Protein AF-A0A5A7NJ78-F1 (afdb_monomer_lite)

Structure (mmCIF, N/CA/C/O backbone):
data_AF-A0A5A7NJ78-F1
#
_entry.id   AF-A0A5A7NJ78-F1
#
loop_
_atom_site.group_PDB
_atom_site.id
_atom_site.type_symbol
_atom_site.label_atom_id
_atom_site.label_alt_id
_atom_site.label_comp_id
_atom_site.label_asym_id
_atom_site.label_entity_id
_atom_site.label_seq_id
_atom_site.pdbx_PDB_ins_code
_atom_site.Cartn_x
_atom_site.Cartn_y
_atom_site.Cartn_z
_atom_site.occupancy
_atom_site.B_iso_or_equiv
_atom_site.auth_seq_id
_atom_site.auth_comp_id
_atom_site.auth_asym_id
_atom_site.auth_atom_id
_atom_site.pdbx_PDB_model_num
ATOM 1 N N . MET A 1 1 ? 4.089 7.818 -9.803 1.00 87.19 1 MET A N 1
ATOM 2 C CA . MET A 1 1 ? 4.081 8.973 -10.729 1.00 87.19 1 MET A CA 1
ATOM 3 C C . MET A 1 1 ? 4.451 8.472 -12.115 1.00 87.19 1 MET A C 1
ATOM 5 O O . MET A 1 1 ? 5.416 7.727 -12.212 1.00 87.19 1 MET A O 1
ATOM 9 N N . GLY A 1 2 ? 3.681 8.805 -13.152 1.00 92.81 2 GLY A N 1
ATOM 10 C CA . GLY A 1 2 ? 4.059 8.517 -14.542 1.00 92.81 2 GLY A CA 1
ATOM 11 C C . GLY A 1 2 ? 4.792 9.711 -15.155 1.00 92.81 2 GLY A C 1
ATOM 12 O O . GLY A 1 2 ? 4.434 10.848 -14.859 1.00 92.81 2 GLY A O 1
ATOM 13 N N . VAL A 1 3 ? 5.799 9.461 -15.994 1.00 94.88 3 VAL A N 1
ATOM 14 C CA . VAL A 1 3 ? 6.563 10.496 -16.715 1.00 94.88 3 VAL A CA 1
ATOM 15 C C . VAL A 1 3 ? 6.671 10.085 -18.183 1.00 94.88 3 VAL A C 1
ATOM 17 O O . VAL A 1 3 ? 6.758 8.897 -18.490 1.00 94.88 3 VAL A O 1
ATOM 20 N N . ASN A 1 4 ? 6.636 11.054 -19.101 1.00 97.62 4 ASN A N 1
ATOM 21 C CA . ASN A 1 4 ? 6.871 10.784 -20.517 1.00 97.62 4 ASN A CA 1
ATOM 22 C C . ASN A 1 4 ? 8.293 10.231 -20.727 1.00 97.62 4 ASN A C 1
ATOM 24 O O . ASN A 1 4 ? 9.257 10.791 -20.209 1.00 97.62 4 ASN A O 1
ATOM 28 N N . LEU A 1 5 ? 8.420 9.153 -21.504 1.00 97.75 5 LEU A N 1
ATOM 29 C CA . LEU A 1 5 ? 9.699 8.462 -21.681 1.00 97.75 5 LEU A CA 1
ATOM 30 C C . LEU A 1 5 ? 10.748 9.312 -22.414 1.00 97.75 5 LEU A C 1
ATOM 32 O O . LEU A 1 5 ? 11.916 9.261 -22.047 1.00 97.75 5 LEU A O 1
ATOM 36 N N . SER A 1 6 ? 10.349 10.098 -23.419 1.00 98.19 6 SER A N 1
ATOM 37 C CA . SER A 1 6 ? 11.275 10.978 -24.143 1.00 98.19 6 SER A CA 1
ATOM 38 C C . SER A 1 6 ? 11.856 12.031 -23.207 1.00 98.19 6 SER A C 1
ATOM 40 O O . SER A 1 6 ? 13.069 12.121 -23.087 1.00 98.19 6 SER A O 1
ATOM 42 N N . LEU A 1 7 ? 10.996 12.717 -22.446 1.00 97.31 7 LEU A N 1
ATOM 43 C CA . LEU A 1 7 ? 11.445 13.667 -21.428 1.00 97.31 7 LEU A CA 1
ATOM 44 C C . LEU A 1 7 ? 12.389 13.001 -20.421 1.00 97.31 7 LEU A C 1
ATOM 46 O O . LEU A 1 7 ? 13.441 13.543 -20.125 1.00 97.31 7 LEU A O 1
ATOM 50 N N . TRP A 1 8 ? 12.032 11.822 -19.907 1.00 97.50 8 TRP A N 1
AT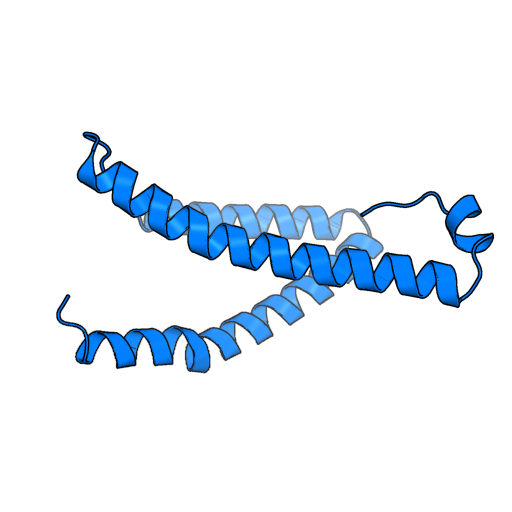OM 51 C CA . TRP A 1 8 ? 12.847 11.110 -18.919 1.00 97.50 8 TRP A CA 1
ATOM 52 C C . TRP A 1 8 ? 14.264 10.788 -19.415 1.00 97.50 8 TRP A C 1
ATOM 54 O O . TRP A 1 8 ? 15.231 10.865 -18.651 1.00 97.50 8 TRP A O 1
ATOM 64 N N . ASN A 1 9 ? 14.378 10.427 -20.694 1.00 97.69 9 ASN A N 1
ATOM 65 C CA . ASN A 1 9 ? 15.652 10.114 -21.329 1.00 97.69 9 ASN A CA 1
ATOM 66 C C . ASN A 1 9 ? 16.487 11.369 -21.625 1.00 97.69 9 ASN A C 1
ATOM 68 O O . ASN A 1 9 ? 17.711 11.266 -21.633 1.00 97.69 9 ASN A O 1
ATOM 72 N N . ASP A 1 10 ? 15.846 12.522 -21.828 1.00 98.25 10 ASP A N 1
ATOM 73 C CA . ASP A 1 10 ? 16.522 13.801 -22.082 1.00 98.25 10 ASP A CA 1
ATOM 74 C C . ASP A 1 10 ? 17.132 14.425 -20.812 1.00 98.25 10 ASP A C 1
ATOM 76 O O . ASP A 1 10 ? 18.032 15.258 -20.912 1.00 98.25 10 ASP A O 1
ATOM 80 N N . LEU A 1 11 ? 16.665 14.028 -19.622 1.00 98.19 11 LEU A N 1
ATOM 81 C CA . LEU A 1 11 ? 17.202 14.497 -18.340 1.00 98.19 11 LEU A CA 1
ATOM 82 C C . LEU A 1 11 ? 18.626 13.981 -18.087 1.00 98.19 11 LEU A C 1
ATOM 84 O O . LEU A 1 11 ? 18.998 12.888 -18.525 1.00 98.19 11 LEU A O 1
ATOM 88 N N . ASP A 1 12 ? 19.414 14.718 -17.310 1.00 98.50 12 ASP A N 1
ATOM 89 C CA . ASP A 1 12 ? 20.676 14.198 -16.779 1.00 98.50 12 ASP A CA 1
ATOM 90 C C . ASP A 1 12 ? 20.460 13.287 -15.544 1.00 98.50 12 ASP A C 1
ATOM 92 O O . ASP A 1 12 ? 19.352 13.143 -15.013 1.00 98.50 12 ASP A O 1
ATOM 96 N N . ASP A 1 13 ? 21.521 12.614 -15.085 1.00 98.31 13 ASP A N 1
ATOM 97 C CA . ASP A 1 13 ? 21.441 11.713 -13.923 1.00 98.31 13 ASP A CA 1
ATOM 98 C C . ASP A 1 13 ? 21.022 12.437 -12.639 1.00 98.31 13 ASP A C 1
ATOM 100 O O . ASP A 1 13 ? 20.316 11.866 -11.804 1.00 98.31 13 ASP A O 1
ATOM 104 N N . ARG A 1 14 ? 21.430 13.699 -12.475 1.00 98.50 14 ARG A N 1
ATOM 105 C CA . ARG A 1 14 ? 21.105 14.496 -11.292 1.00 98.50 14 ARG A CA 1
ATOM 106 C C . ARG A 1 14 ? 19.632 14.889 -11.303 1.00 98.50 14 ARG A C 1
ATOM 108 O O . ARG A 1 14 ? 18.979 14.816 -10.267 1.00 98.50 14 ARG A O 1
ATOM 115 N N . GLU A 1 15 ? 19.101 15.282 -12.451 1.00 98.19 15 GLU A N 1
ATOM 116 C CA . GLU A 1 15 ? 17.694 15.626 -12.638 1.00 98.19 15 GLU A CA 1
ATOM 117 C C . GLU A 1 15 ? 16.788 14.411 -12.421 1.00 98.19 15 GLU A C 1
ATOM 119 O O . GLU A 1 15 ? 15.808 14.503 -11.674 1.00 98.19 15 GLU A O 1
ATOM 124 N N . ARG A 1 16 ? 17.147 13.248 -12.984 1.00 98.00 16 ARG A N 1
ATOM 125 C CA . ARG A 1 16 ? 16.434 11.988 -12.713 1.00 98.00 16 ARG A CA 1
ATOM 126 C C . ARG A 1 16 ? 16.435 11.640 -11.228 1.00 98.00 16 ARG A C 1
ATOM 128 O O . ARG A 1 16 ? 15.379 11.293 -10.692 1.00 98.00 16 ARG A O 1
ATOM 135 N N . ALA A 1 17 ? 17.589 11.761 -10.570 1.00 98.06 17 ALA A N 1
ATOM 136 C CA . ALA A 1 17 ? 17.717 11.486 -9.144 1.00 98.06 17 ALA A CA 1
ATOM 137 C C . ALA A 1 17 ? 16.845 12.430 -8.307 1.00 98.06 17 ALA A C 1
ATOM 139 O O . ALA A 1 17 ? 16.109 11.964 -7.444 1.00 98.06 17 ALA A O 1
ATOM 140 N N . ILE A 1 18 ? 16.845 13.736 -8.601 1.00 98.12 18 ILE A N 1
ATOM 141 C CA . ILE A 1 18 ? 15.983 14.707 -7.908 1.00 98.12 18 ILE A CA 1
ATOM 142 C C . ILE A 1 18 ? 14.514 14.289 -8.014 1.00 98.12 18 ILE A C 1
ATOM 144 O O . ILE A 1 18 ? 13.822 14.236 -7.001 1.00 98.12 18 ILE A O 1
ATOM 148 N N . ILE A 1 19 ? 14.039 13.932 -9.211 1.00 97.12 19 ILE A N 1
ATOM 149 C CA . ILE A 1 19 ? 12.641 13.523 -9.405 1.00 97.12 19 ILE A CA 1
ATOM 150 C C . ILE A 1 19 ? 12.319 12.240 -8.625 1.00 97.12 19 ILE A C 1
ATOM 152 O O . ILE A 1 19 ? 11.267 12.162 -7.985 1.00 97.12 19 ILE A O 1
ATOM 156 N N . GLN A 1 20 ? 13.200 11.237 -8.670 1.00 96.50 20 GLN A N 1
ATOM 157 C CA . GLN A 1 20 ? 13.012 9.969 -7.954 1.00 96.50 20 GLN A CA 1
ATOM 158 C C . GLN A 1 20 ? 12.982 10.163 -6.438 1.00 96.50 20 GLN A C 1
ATOM 160 O O . GLN A 1 20 ? 12.090 9.628 -5.772 1.00 96.50 20 GLN A O 1
ATOM 165 N N . GLU A 1 21 ? 13.909 10.953 -5.902 1.00 98.00 21 GLU A N 1
ATOM 166 C CA . GLU A 1 21 ? 13.987 11.237 -4.471 1.00 98.00 21 GLU A CA 1
ATOM 167 C C . GLU A 1 21 ? 12.795 12.068 -4.006 1.00 98.00 21 GLU A C 1
ATOM 169 O O . GLU A 1 21 ? 12.161 11.719 -3.012 1.00 98.00 21 GLU A O 1
ATOM 174 N N . SER A 1 22 ? 12.404 13.102 -4.759 1.00 97.75 22 SER A N 1
ATOM 175 C CA . SER A 1 22 ? 11.196 13.870 -4.453 1.00 97.75 22 SER A CA 1
ATOM 176 C C . SER A 1 22 ? 9.953 12.981 -4.455 1.00 97.75 22 SER A C 1
ATOM 178 O O . SER A 1 22 ? 9.183 13.011 -3.501 1.00 97.75 22 SER A O 1
ATOM 180 N N . ALA A 1 23 ? 9.765 12.130 -5.468 1.00 97.12 23 ALA A N 1
ATOM 181 C CA . ALA A 1 23 ? 8.611 11.231 -5.518 1.00 97.12 23 ALA A CA 1
ATOM 182 C C . ALA A 1 23 ? 8.601 10.212 -4.362 1.00 97.12 23 ALA A C 1
ATOM 184 O O . ALA A 1 23 ? 7.535 9.890 -3.828 1.00 97.12 23 ALA A O 1
ATOM 185 N N . THR A 1 24 ? 9.774 9.712 -3.969 1.00 97.19 24 THR A N 1
ATOM 186 C CA . THR A 1 24 ? 9.925 8.773 -2.848 1.00 97.19 24 THR A CA 1
ATOM 187 C C . THR A 1 24 ? 9.626 9.455 -1.517 1.00 97.19 24 THR A C 1
ATOM 189 O O . THR A 1 24 ? 8.820 8.942 -0.736 1.00 97.19 24 THR A O 1
ATOM 192 N N . ALA A 1 25 ? 10.216 10.630 -1.283 1.00 98.19 25 ALA A N 1
ATOM 193 C CA . ALA A 1 25 ? 9.997 11.428 -0.085 1.00 98.19 25 ALA A CA 1
ATOM 194 C C . ALA A 1 25 ? 8.520 11.807 0.062 1.00 98.19 25 ALA A C 1
ATOM 196 O O . ALA A 1 25 ? 7.927 11.533 1.101 1.00 98.19 25 ALA A O 1
ATOM 197 N N . GLU A 1 26 ? 7.896 12.326 -0.997 1.00 97.81 26 GLU A N 1
ATOM 198 C CA . GLU A 1 26 ? 6.476 12.691 -0.981 1.00 97.81 26 GLU A CA 1
ATOM 199 C C . GLU A 1 26 ? 5.571 11.484 -0.721 1.00 97.81 26 GLU A C 1
ATOM 201 O O . GLU A 1 26 ? 4.635 11.570 0.069 1.00 97.81 26 GLU A O 1
ATOM 206 N N . SER A 1 27 ? 5.874 10.315 -1.298 1.00 97.31 27 SER A N 1
ATOM 207 C CA . SER A 1 27 ? 5.096 9.095 -1.031 1.00 97.31 27 SER A CA 1
ATOM 208 C C . SER A 1 27 ? 5.140 8.689 0.450 1.00 97.31 27 SER A C 1
ATOM 210 O O . SER A 1 27 ? 4.142 8.210 0.997 1.00 97.31 27 SER A O 1
ATOM 212 N N . LEU A 1 28 ? 6.281 8.888 1.119 1.00 97.88 28 LEU A N 1
ATOM 213 C CA . LEU A 1 28 ? 6.449 8.602 2.546 1.00 97.88 28 LEU A CA 1
ATOM 214 C C . LEU A 1 28 ? 5.807 9.671 3.436 1.00 97.88 28 LEU A C 1
ATOM 216 O O . LEU A 1 28 ? 5.128 9.315 4.407 1.00 97.88 28 LEU A O 1
ATOM 220 N N . THR A 1 29 ? 5.994 10.949 3.103 1.00 98.38 29 THR A N 1
ATOM 221 C CA . THR A 1 29 ? 5.395 12.089 3.809 1.00 98.38 29 THR A CA 1
ATOM 222 C C . THR A 1 29 ? 3.879 11.998 3.753 1.00 98.38 29 THR A C 1
ATOM 224 O O . THR A 1 29 ? 3.242 11.891 4.799 1.00 98.38 29 THR A O 1
ATOM 227 N N . MET A 1 30 ? 3.312 11.896 2.549 1.00 98.12 30 MET A N 1
ATOM 228 C CA . MET A 1 30 ? 1.870 11.799 2.333 1.00 98.12 30 MET A 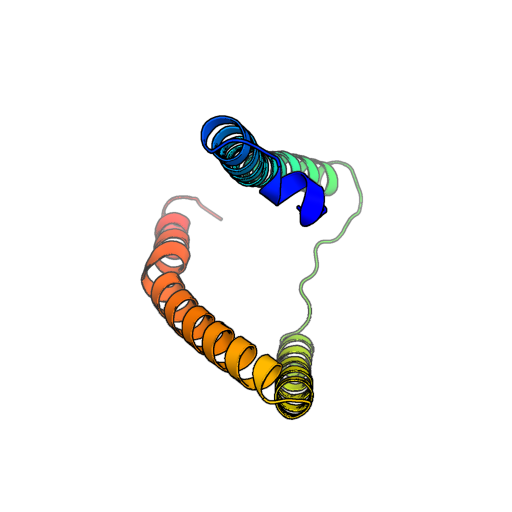CA 1
ATOM 229 C C . MET A 1 30 ? 1.267 10.632 3.123 1.00 98.12 30 MET A C 1
ATOM 231 O O . MET A 1 30 ? 0.266 10.800 3.816 1.00 98.12 30 MET A O 1
ATOM 235 N N . ARG A 1 31 ? 1.886 9.442 3.078 1.00 97.94 31 ARG A N 1
ATOM 236 C CA . ARG A 1 31 ? 1.412 8.286 3.858 1.00 97.94 31 ARG A CA 1
ATOM 237 C C . ARG A 1 31 ? 1.417 8.575 5.363 1.00 97.94 31 ARG A C 1
ATOM 239 O O . ARG A 1 31 ? 0.470 8.208 6.049 1.00 97.94 31 ARG A O 1
ATOM 246 N N . SER A 1 32 ? 2.461 9.223 5.873 1.00 98.31 32 SER A N 1
ATOM 247 C CA . SER A 1 32 ? 2.590 9.540 7.302 1.00 98.31 32 SER A CA 1
ATOM 248 C C . SER A 1 32 ? 1.562 10.582 7.753 1.00 98.31 32 SER A C 1
ATOM 250 O O . SER A 1 32 ? 0.961 10.438 8.818 1.00 98.31 32 SER A O 1
ATOM 252 N N . GLU A 1 33 ? 1.303 11.590 6.921 1.00 98.31 33 GLU A N 1
ATOM 253 C CA . GLU A 1 33 ? 0.253 12.581 7.160 1.00 98.31 33 GLU A CA 1
ATOM 254 C C . GLU A 1 33 ? -1.139 11.949 7.139 1.00 98.31 33 GLU A C 1
ATOM 256 O O . GLU A 1 33 ? -1.960 12.267 7.999 1.00 98.31 33 GLU A O 1
ATOM 261 N N . PHE A 1 34 ? -1.408 11.022 6.211 1.00 98.38 34 PHE A N 1
ATOM 262 C CA . PHE A 1 34 ? -2.676 10.289 6.187 1.00 98.38 34 PHE A CA 1
ATOM 263 C C . PHE A 1 34 ? -2.905 9.498 7.473 1.00 98.38 34 PHE A C 1
ATOM 265 O O . PHE A 1 34 ? -3.998 9.581 8.023 1.00 98.38 34 PHE A O 1
ATOM 272 N N . GLU A 1 35 ? -1.908 8.775 7.985 1.00 98.06 35 GLU A N 1
ATOM 273 C CA . GLU A 1 35 ? -2.047 8.036 9.251 1.00 98.06 35 GLU A CA 1
ATOM 274 C C . GL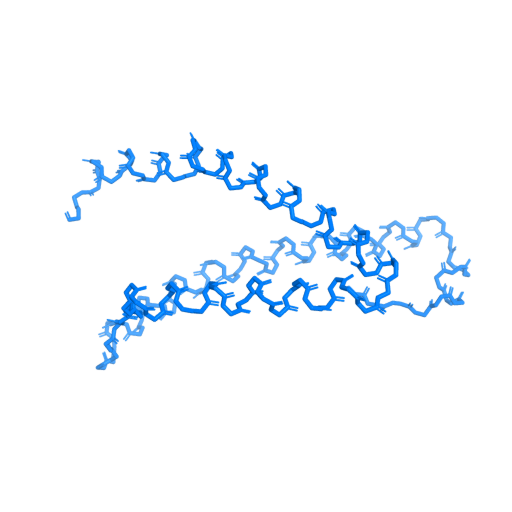U A 1 35 ? -2.414 8.968 10.419 1.00 98.06 35 GLU A C 1
ATOM 276 O O . GLU A 1 35 ? -3.371 8.709 11.153 1.00 98.06 35 GLU A O 1
ATOM 281 N N . HIS A 1 36 ? -1.710 10.097 10.556 1.00 98.19 36 HIS A N 1
ATOM 282 C CA . HIS A 1 36 ? -1.983 11.072 11.615 1.00 98.19 36 HIS A CA 1
ATOM 283 C C . HIS A 1 36 ? -3.369 11.717 11.471 1.00 98.19 36 HIS A C 1
ATOM 285 O O . HIS A 1 36 ? -4.167 11.738 12.413 1.00 98.19 36 HIS A O 1
ATOM 291 N N . ASN A 1 37 ? -3.679 12.216 10.274 1.00 98.50 37 ASN A N 1
ATOM 292 C CA . ASN A 1 37 ? -4.922 12.933 10.016 1.00 98.50 37 ASN A CA 1
ATOM 293 C C . ASN A 1 37 ? -6.143 12.007 10.068 1.00 98.50 37 ASN A C 1
ATOM 295 O O . ASN A 1 37 ? -7.197 12.429 10.547 1.00 98.50 37 ASN A O 1
ATOM 299 N N . ASN A 1 38 ? -6.011 10.746 9.645 1.00 98.06 38 ASN A N 1
ATOM 300 C CA . ASN A 1 38 ? -7.080 9.754 9.759 1.00 98.06 38 ASN A CA 1
ATOM 301 C C . ASN A 1 38 ? -7.393 9.429 11.222 1.00 98.06 38 ASN A C 1
ATOM 303 O O . ASN A 1 38 ? -8.570 9.314 11.561 1.00 98.06 38 ASN A O 1
ATOM 307 N N . ALA A 1 39 ? -6.383 9.328 12.095 1.00 97.06 39 ALA A N 1
ATOM 308 C CA . ALA A 1 39 ? -6.604 9.099 13.523 1.00 97.06 39 ALA A CA 1
ATOM 309 C C . ALA A 1 39 ? -7.423 10.237 14.157 1.00 97.06 39 ALA A C 1
ATOM 311 O O . ALA A 1 39 ? -8.458 9.981 14.773 1.00 97.06 39 ALA A O 1
ATOM 312 N N . MET A 1 40 ? -7.028 11.493 13.913 1.00 97.88 40 MET A N 1
ATOM 313 C CA . MET A 1 40 ? -7.769 12.667 14.397 1.00 97.88 40 MET A CA 1
ATOM 314 C C . MET A 1 40 ? -9.171 12.780 13.780 1.00 97.88 40 MET A C 1
ATOM 316 O O . MET A 1 40 ? -10.123 13.223 14.421 1.00 97.88 40 MET A O 1
ATOM 320 N N . ALA A 1 41 ? -9.324 12.436 12.499 1.00 96.75 41 ALA A N 1
ATOM 321 C CA . ALA A 1 41 ? -10.625 12.464 11.840 1.00 96.75 41 ALA A CA 1
ATOM 322 C C . ALA A 1 41 ? -11.569 11.399 12.413 1.00 96.75 41 ALA A C 1
ATOM 324 O O . ALA A 1 41 ? -12.741 11.696 12.640 1.00 96.75 41 ALA A O 1
ATOM 325 N N . LEU A 1 42 ? -11.066 10.191 12.675 1.00 95.75 42 LEU A N 1
ATOM 326 C CA . LEU A 1 42 ? -11.851 9.111 13.262 1.00 95.75 42 LEU A CA 1
ATOM 327 C C . LEU A 1 42 ? -12.312 9.451 14.684 1.00 95.75 42 LEU A C 1
ATOM 329 O O . LEU A 1 42 ? -13.482 9.236 14.991 1.00 95.75 42 LEU A O 1
ATOM 333 N N . GLU A 1 43 ? -11.430 10.012 15.515 1.00 94.50 43 GLU A N 1
ATOM 334 C CA . GLU A 1 43 ? -11.778 10.503 16.856 1.00 94.50 43 GLU A CA 1
ATOM 335 C C . GLU A 1 43 ? -12.931 11.512 16.780 1.00 94.50 43 GLU A C 1
ATOM 337 O O . GLU A 1 43 ? -14.000 11.277 17.343 1.00 94.50 43 GLU A O 1
ATOM 342 N N . ARG A 1 44 ? -12.790 12.554 15.948 1.00 95.25 44 ARG A N 1
ATOM 343 C CA . ARG A 1 44 ? -13.855 13.549 15.744 1.00 95.25 44 ARG A CA 1
ATOM 344 C C . ARG A 1 44 ? -15.159 12.934 15.245 1.00 95.25 44 ARG A C 1
ATOM 346 O O . ARG A 1 44 ? -16.223 13.333 15.710 1.00 95.25 44 ARG A O 1
ATOM 353 N N . LEU A 1 45 ? -15.111 11.991 14.302 1.00 95.69 45 LEU A N 1
ATOM 354 C CA . LEU A 1 45 ? -16.318 11.335 13.786 1.00 95.69 45 LEU A CA 1
ATOM 355 C C . LEU A 1 45 ? -17.066 10.589 14.893 1.00 95.69 45 LEU A C 1
ATOM 357 O O . LEU A 1 45 ? -18.290 10.670 14.948 1.00 95.69 45 LEU A O 1
ATOM 361 N N . ILE A 1 46 ? -16.345 9.893 15.770 1.00 92.88 46 ILE A N 1
ATOM 362 C CA . ILE A 1 46 ? -16.943 9.145 16.879 1.00 92.88 46 ILE A CA 1
ATOM 363 C C . ILE A 1 46 ? -17.493 10.091 17.955 1.00 92.88 46 ILE A C 1
ATOM 365 O O . ILE A 1 46 ? -18.557 9.825 18.505 1.00 92.88 46 ILE A O 1
ATOM 369 N N . GLU A 1 47 ? -16.792 11.185 18.254 1.00 93.31 47 GLU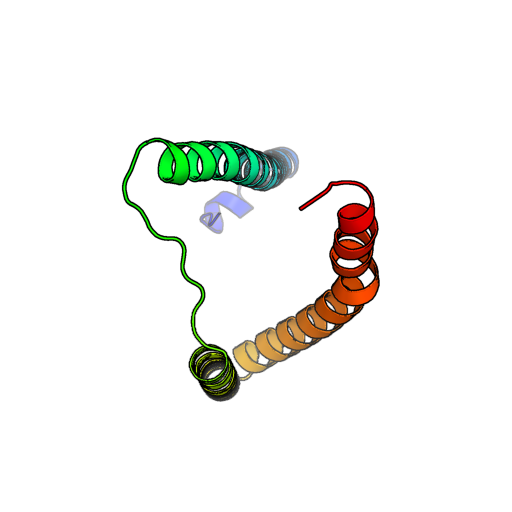 A N 1
ATOM 370 C CA . GLU A 1 47 ? -17.166 12.098 19.342 1.00 93.31 47 GLU A CA 1
ATOM 371 C C . GLU A 1 47 ? -18.280 13.084 18.974 1.00 93.31 47 GLU A C 1
ATOM 373 O O . GLU A 1 47 ? -19.075 13.467 19.830 1.00 93.31 47 GLU A O 1
ATOM 378 N N . THR A 1 48 ? -18.332 13.531 17.716 1.00 92.19 48 THR A N 1
ATOM 379 C CA . THR A 1 48 ? -19.174 14.675 17.312 1.00 92.19 48 THR A CA 1
ATOM 380 C C . THR A 1 48 ? -20.389 14.296 16.474 1.00 92.19 48 THR A C 1
ATOM 382 O O . THR A 1 48 ? -21.218 15.157 16.177 1.00 92.19 48 THR A O 1
ATOM 385 N N . THR A 1 49 ? -20.515 13.031 16.069 1.00 89.88 49 THR A N 1
ATOM 386 C CA . THR A 1 49 ? -21.591 12.577 15.179 1.00 89.88 49 THR A CA 1
ATOM 387 C C . THR A 1 49 ? -22.186 11.249 15.643 1.00 89.88 49 THR A C 1
ATOM 389 O O . THR A 1 49 ? -21.553 10.497 16.375 1.00 89.88 49 THR A O 1
ATOM 392 N N . ASP A 1 50 ? -23.373 10.900 15.144 1.00 91.81 50 ASP A N 1
ATOM 393 C CA . ASP A 1 50 ? -24.023 9.608 15.422 1.00 91.81 50 ASP A CA 1
ATOM 394 C C . ASP A 1 50 ? -23.479 8.444 14.561 1.00 91.81 50 ASP A C 1
ATOM 396 O O . ASP A 1 50 ? -24.154 7.426 14.351 1.00 91.81 50 ASP A O 1
ATOM 400 N N . VAL A 1 51 ? -22.265 8.578 14.013 1.00 94.00 51 VAL A N 1
ATOM 401 C CA . VAL A 1 51 ? -21.645 7.548 13.173 1.00 94.00 51 VAL A CA 1
ATOM 402 C C . VAL A 1 51 ? -21.364 6.290 13.991 1.00 94.00 51 VAL A C 1
ATOM 404 O O . VAL A 1 51 ? -20.740 6.301 15.048 1.00 94.00 51 VAL A O 1
ATOM 407 N N . LYS A 1 52 ? -21.795 5.148 13.451 1.00 91.00 52 LYS A N 1
ATOM 408 C CA . LYS A 1 52 ? -21.621 3.835 14.069 1.00 91.00 52 LYS A CA 1
ATOM 409 C C . LYS A 1 52 ? -20.565 3.042 13.317 1.00 91.00 52 LYS A C 1
ATOM 411 O O . LYS A 1 52 ? -20.841 2.520 12.238 1.00 91.00 52 LYS A O 1
ATOM 416 N N . LEU A 1 53 ? -19.385 2.882 13.914 1.00 92.31 53 LEU A N 1
ATOM 417 C CA . LEU A 1 53 ? -18.344 2.029 13.343 1.00 92.31 53 LEU A CA 1
ATOM 418 C C . LEU A 1 53 ? -18.817 0.567 13.314 1.00 92.31 53 LEU A C 1
ATOM 420 O O . LEU A 1 53 ? -19.341 0.039 14.303 1.00 92.31 53 LEU A O 1
ATOM 424 N N . ARG A 1 54 ? -18.670 -0.088 12.162 1.00 94.69 54 ARG A N 1
ATOM 425 C CA . ARG A 1 54 ? -19.060 -1.485 11.942 1.00 94.69 54 ARG A CA 1
ATOM 426 C C . ARG A 1 54 ? -17.990 -2.193 11.125 1.00 94.69 54 ARG A C 1
ATOM 428 O O . ARG A 1 54 ? -17.430 -1.620 10.198 1.00 94.69 54 ARG A O 1
ATOM 435 N N . ARG A 1 55 ? -17.748 -3.459 11.456 1.00 95.62 55 ARG A N 1
ATOM 436 C CA . ARG A 1 55 ? -16.920 -4.372 10.666 1.00 95.62 55 ARG A CA 1
ATOM 437 C C . ARG A 1 55 ? -17.837 -5.258 9.825 1.00 95.62 55 ARG A C 1
ATOM 439 O O . ARG A 1 55 ? -18.881 -5.691 10.314 1.00 95.62 55 ARG A O 1
ATOM 446 N N . PHE A 1 56 ? -17.446 -5.549 8.586 1.00 97.88 56 PHE A N 1
ATOM 447 C CA . PHE A 1 56 ? -18.107 -6.589 7.796 1.00 97.88 56 PHE A CA 1
ATOM 448 C C . PHE A 1 56 ? -18.058 -7.940 8.526 1.00 97.88 56 PHE A C 1
ATOM 450 O O . PHE A 1 56 ? -17.101 -8.242 9.237 1.00 97.88 56 PHE A O 1
ATOM 457 N N . SER A 1 57 ? -19.097 -8.758 8.355 1.00 98.31 57 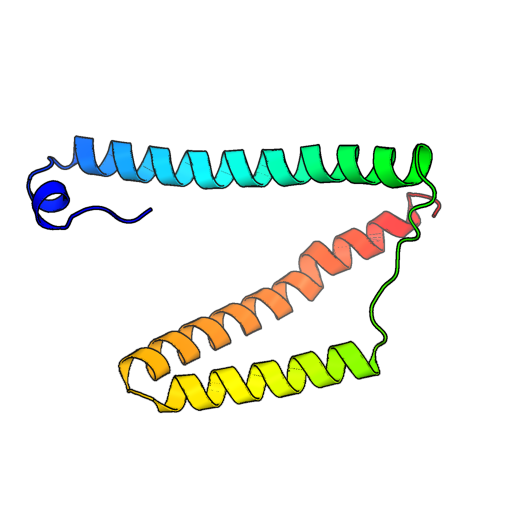SER A N 1
ATOM 458 C CA . SER A 1 57 ? -19.134 -10.095 8.958 1.00 98.31 57 SER A CA 1
ATOM 459 C C . SER A 1 57 ? -18.054 -11.013 8.371 1.00 98.31 57 SER A C 1
ATOM 461 O O . SER A 1 57 ? -17.662 -10.855 7.213 1.00 98.31 57 SER A O 1
ATOM 463 N N . ASP A 1 58 ? -17.605 -12.007 9.141 1.00 98.19 58 ASP A N 1
ATOM 464 C CA . ASP A 1 58 ? -16.598 -12.968 8.672 1.00 98.19 58 ASP A CA 1
ATOM 465 C C . ASP A 1 58 ? -17.022 -13.723 7.398 1.00 98.19 58 ASP A C 1
ATOM 467 O O . ASP A 1 58 ? -16.185 -13.847 6.504 1.00 98.19 58 ASP A O 1
ATOM 471 N N . PRO A 1 59 ? -18.290 -14.165 7.225 1.00 98.38 59 PRO A N 1
ATOM 472 C CA . PRO A 1 59 ? -18.730 -14.773 5.969 1.00 98.38 59 PRO A CA 1
ATOM 473 C C . PRO A 1 59 ? -18.589 -13.840 4.762 1.00 98.38 59 PRO A C 1
ATOM 475 O O . PRO A 1 59 ? -18.180 -14.284 3.691 1.00 98.38 59 PRO A O 1
ATOM 478 N N . VAL A 1 60 ? -18.878 -12.543 4.936 1.00 98.38 60 VAL A N 1
ATOM 479 C CA . VAL A 1 60 ? -18.709 -11.540 3.872 1.00 98.38 60 VAL A CA 1
ATOM 480 C C . VAL A 1 60 ? -17.231 -11.377 3.533 1.00 98.38 60 VAL A C 1
ATOM 482 O O . VAL A 1 60 ? -16.863 -11.478 2.366 1.00 98.38 60 VAL A O 1
ATOM 485 N N . LEU A 1 61 ? -16.371 -11.200 4.539 1.00 98.25 61 LEU A N 1
ATOM 486 C CA . LEU A 1 61 ? -14.928 -11.046 4.333 1.00 98.25 61 LEU A CA 1
ATOM 487 C C . LEU A 1 61 ? -14.303 -12.286 3.683 1.00 98.25 61 LEU A C 1
ATOM 489 O O . LEU A 1 61 ? -13.496 -12.155 2.764 1.00 98.25 61 LEU A O 1
ATOM 493 N N . LYS A 1 62 ? -14.717 -13.486 4.105 1.00 98.31 62 LYS A N 1
ATOM 494 C CA . LYS A 1 62 ? -14.273 -14.747 3.505 1.00 98.31 62 LYS A CA 1
ATOM 495 C C . LYS A 1 62 ? -14.692 -14.837 2.040 1.00 98.31 62 LYS A C 1
ATOM 497 O O . LYS A 1 62 ? -13.858 -15.135 1.190 1.00 98.31 62 LYS A O 1
ATOM 502 N N . ARG A 1 63 ? -15.949 -14.505 1.726 1.00 98.38 63 ARG A N 1
ATOM 503 C CA . ARG A 1 63 ? -16.432 -14.530 0.342 1.00 98.38 63 ARG A CA 1
ATOM 504 C C . ARG A 1 63 ? -15.717 -13.502 -0.539 1.00 98.38 63 ARG A C 1
ATOM 506 O O . ARG A 1 63 ? -15.395 -13.807 -1.683 1.00 98.38 63 ARG A O 1
ATOM 513 N N . MET A 1 64 ? -15.428 -12.310 -0.013 1.00 98.25 64 MET A N 1
ATOM 514 C CA . MET A 1 64 ? -14.636 -11.295 -0.720 1.00 98.25 64 MET A CA 1
ATOM 515 C C . MET A 1 64 ? -13.208 -11.776 -0.995 1.00 98.25 64 MET A C 1
ATOM 517 O O . MET A 1 64 ? -12.696 -11.535 -2.087 1.00 98.25 64 MET A O 1
ATOM 521 N N . ALA A 1 65 ? -12.578 -12.466 -0.039 1.00 97.31 65 ALA A N 1
ATOM 522 C CA . ALA A 1 65 ? -11.245 -13.038 -0.218 1.00 97.31 65 ALA A CA 1
ATOM 523 C C . ALA A 1 65 ? -11.232 -14.109 -1.320 1.00 97.31 65 ALA A C 1
ATOM 525 O O . ALA A 1 65 ? -10.413 -14.022 -2.229 1.00 97.31 65 ALA A O 1
ATOM 526 N N . GLU A 1 66 ? -12.185 -15.046 -1.294 1.00 98.12 66 GLU A N 1
ATOM 527 C CA . GLU A 1 66 ? -12.336 -16.084 -2.325 1.00 98.12 66 GLU A CA 1
ATOM 528 C C . GLU A 1 66 ? -12.507 -15.482 -3.728 1.00 98.12 66 GLU A C 1
ATOM 530 O O . GLU A 1 66 ? -11.811 -15.874 -4.660 1.00 98.12 66 GLU A O 1
ATOM 535 N N . ILE A 1 67 ? -13.406 -14.502 -3.881 1.00 98.31 67 ILE A N 1
ATOM 536 C CA . ILE A 1 67 ? -13.644 -13.842 -5.175 1.00 98.31 67 ILE A CA 1
ATOM 537 C C . ILE A 1 67 ? -12.397 -13.074 -5.623 1.00 98.31 67 ILE A C 1
ATOM 539 O O . ILE A 1 67 ? -12.037 -13.113 -6.795 1.00 98.31 67 ILE A O 1
ATOM 543 N N . SER A 1 68 ? -11.711 -12.399 -4.699 1.00 97.31 68 SER A N 1
ATOM 544 C CA . SER A 1 68 ? -10.482 -11.664 -5.016 1.00 97.31 68 SER A CA 1
ATOM 545 C C . SER A 1 68 ? -9.376 -12.599 -5.511 1.00 97.31 68 SER A C 1
ATOM 547 O O . SER A 1 68 ? -8.658 -12.251 -6.445 1.00 97.31 68 SER A O 1
ATOM 549 N N . GLU A 1 69 ? -9.241 -13.791 -4.923 1.00 95.62 69 GLU A N 1
ATOM 550 C CA . GLU A 1 69 ? -8.303 -14.810 -5.405 1.00 95.62 69 GLU A CA 1
ATOM 551 C C . GLU A 1 69 ? -8.678 -15.328 -6.797 1.00 95.62 69 GLU A C 1
ATOM 553 O O . GLU A 1 69 ? -7.792 -15.458 -7.641 1.00 95.62 69 GLU A O 1
ATOM 558 N N . GLN A 1 70 ? -9.970 -15.565 -7.052 1.00 97.31 70 GLN A N 1
ATOM 559 C CA . GLN A 1 70 ? -10.473 -15.983 -8.366 1.00 97.31 70 GLN A CA 1
ATOM 560 C C . GLN A 1 70 ? -10.162 -14.941 -9.444 1.00 97.31 70 GLN A C 1
ATOM 562 O O . GLN A 1 70 ? -9.506 -15.267 -10.430 1.00 97.31 70 GLN A O 1
ATOM 567 N N . VAL A 1 71 ? -10.535 -13.678 -9.216 1.00 97.25 71 VAL A N 1
ATOM 568 C CA . VAL A 1 71 ? -10.298 -12.582 -10.171 1.00 97.25 71 VAL A CA 1
ATOM 569 C C . VAL A 1 71 ? -8.807 -12.415 -10.459 1.00 97.25 71 VAL A C 1
ATOM 571 O O . VAL A 1 71 ? -8.414 -12.264 -11.611 1.00 97.25 71 VAL A O 1
ATOM 574 N N . LEU A 1 72 ? -7.951 -12.473 -9.434 1.00 95.38 72 LEU A N 1
ATOM 575 C CA . LEU A 1 72 ? -6.509 -12.354 -9.641 1.00 95.38 72 LEU A CA 1
ATOM 576 C C . LEU A 1 72 ? -5.926 -13.535 -10.430 1.00 95.38 72 LEU A C 1
ATOM 578 O O . LEU A 1 72 ? -5.030 -13.323 -11.240 1.00 95.38 72 LEU A O 1
ATOM 582 N N . ALA A 1 73 ? -6.421 -14.758 -10.216 1.00 94.38 73 ALA A N 1
ATOM 583 C CA . ALA A 1 73 ? -5.989 -15.929 -10.977 1.00 94.38 73 ALA A CA 1
ATOM 584 C C . ALA A 1 73 ? -6.451 -15.872 -12.443 1.00 94.38 73 ALA A 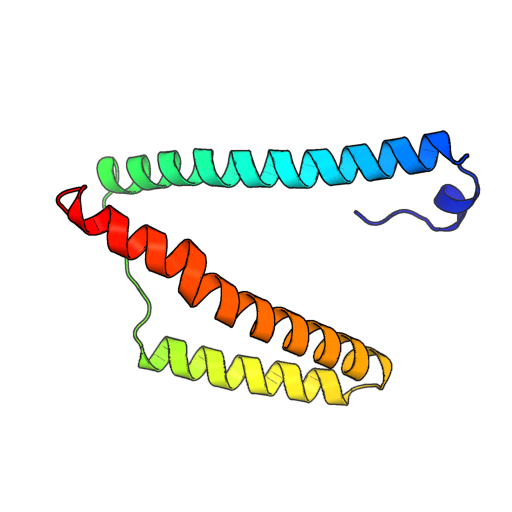C 1
ATOM 586 O O . ALA A 1 73 ? -5.684 -16.217 -13.339 1.00 94.38 73 ALA A O 1
ATOM 587 N N . GLU A 1 74 ? -7.675 -15.403 -12.691 1.00 96.56 74 GLU A N 1
ATOM 588 C CA . GLU A 1 74 ? -8.202 -15.186 -14.043 1.00 96.56 74 GLU A CA 1
ATOM 589 C C . GLU A 1 74 ? -7.395 -14.122 -14.795 1.00 96.56 74 GLU A C 1
ATOM 591 O O . GLU A 1 74 ? -7.004 -14.341 -15.940 1.00 96.56 74 GLU A O 1
ATOM 596 N N . VAL A 1 75 ? -7.082 -13.002 -14.136 1.00 94.12 75 VAL A N 1
ATOM 597 C CA . VAL A 1 75 ? -6.236 -11.943 -14.709 1.00 94.12 75 VAL A CA 1
ATOM 598 C C . VAL A 1 75 ? -4.817 -12.452 -14.952 1.00 94.12 75 VAL A C 1
ATOM 600 O O . VAL A 1 75 ? -4.261 -12.213 -16.013 1.00 94.12 75 VAL A O 1
ATOM 603 N N . ALA A 1 76 ? -4.234 -13.222 -14.032 1.00 95.75 76 ALA A N 1
ATOM 604 C CA . ALA A 1 76 ? -2.917 -13.822 -14.245 1.00 95.75 76 ALA A CA 1
ATOM 605 C C . ALA A 1 76 ? -2.873 -14.773 -15.453 1.00 95.75 76 ALA A C 1
ATOM 607 O O . ALA A 1 76 ? -1.816 -14.956 -16.046 1.00 95.75 76 ALA A O 1
ATOM 608 N N . ALA A 1 77 ? -4.007 -15.363 -15.838 1.00 96.12 77 ALA A N 1
ATOM 609 C CA . ALA A 1 77 ? -4.103 -16.236 -17.001 1.00 96.12 77 ALA A CA 1
ATOM 610 C C . ALA A 1 77 ? -4.263 -15.481 -18.336 1.00 96.12 77 ALA A C 1
ATOM 612 O O . ALA A 1 77 ? -4.258 -16.130 -19.383 1.00 96.12 77 ALA A O 1
ATOM 613 N N . SER A 1 78 ? -4.412 -14.147 -18.334 1.00 95.62 78 SER A N 1
ATOM 614 C CA . SER A 1 78 ? -4.645 -13.379 -19.566 1.00 95.62 78 SER A CA 1
ATOM 615 C C . SER A 1 78 ? -3.431 -13.329 -20.488 1.00 95.62 78 SER A C 1
ATOM 617 O O . SER A 1 78 ? -3.590 -13.364 -21.708 1.00 95.62 78 SER A O 1
ATOM 619 N N . ASP A 1 79 ? -2.226 -13.235 -19.923 1.00 97.62 79 ASP A N 1
ATOM 620 C CA . ASP A 1 79 ? -0.971 -13.159 -20.668 1.00 97.62 79 ASP A CA 1
ATOM 621 C C . ASP A 1 79 ? 0.244 -13.469 -19.777 1.00 97.62 79 ASP A C 1
ATOM 623 O O . ASP A 1 79 ? 0.182 -13.423 -18.547 1.00 97.62 79 ASP A O 1
ATOM 627 N N . SER A 1 80 ? 1.375 -13.780 -20.415 1.00 97.69 80 SER A N 1
ATOM 628 C CA . SER A 1 80 ? 2.590 -14.228 -19.728 1.00 97.69 80 SER A CA 1
ATOM 629 C C . SER A 1 80 ? 3.224 -13.168 -18.830 1.00 97.69 80 SER A C 1
ATOM 631 O O . SER A 1 80 ? 3.814 -13.521 -17.812 1.00 97.69 80 SER A O 1
ATOM 633 N N . PHE A 1 81 ? 3.129 -11.886 -19.191 1.00 97.69 81 PHE A N 1
ATOM 634 C CA . PHE A 1 81 ? 3.718 -10.819 -18.384 1.00 97.69 81 PHE A CA 1
ATOM 635 C C . PHE A 1 81 ? 2.884 -10.578 -17.124 1.00 97.69 81 PHE A C 1
ATOM 637 O O . PHE A 1 81 ? 3.425 -10.485 -16.022 1.00 97.69 81 PHE A O 1
ATOM 644 N N . THR A 1 82 ? 1.558 -10.568 -17.257 1.00 97.38 82 THR A N 1
ATOM 645 C CA . THR A 1 82 ? 0.646 -10.485 -16.112 1.00 97.38 82 THR A CA 1
ATOM 646 C C . THR A 1 82 ? 0.815 -11.679 -15.169 1.00 97.38 82 THR A C 1
ATOM 648 O O . THR A 1 82 ? 0.833 -11.487 -13.950 1.00 97.38 82 THR A O 1
ATOM 651 N N . ALA A 1 83 ? 1.025 -12.890 -15.701 1.00 97.69 83 ALA A N 1
ATOM 652 C CA . ALA A 1 83 ? 1.347 -14.070 -14.897 1.00 97.69 83 ALA A CA 1
ATOM 653 C C . ALA A 1 83 ? 2.624 -13.871 -14.058 1.00 97.69 83 ALA A C 1
ATOM 655 O O . ALA A 1 83 ? 2.619 -14.117 -12.850 1.00 97.69 83 ALA A O 1
ATOM 656 N N . GLU A 1 84 ? 3.697 -13.363 -14.672 1.00 98.00 84 GLU A N 1
ATOM 657 C CA . GLU A 1 84 ? 4.969 -13.088 -13.991 1.00 98.00 84 GLU A CA 1
ATOM 658 C C . GLU A 1 84 ? 4.805 -12.055 -12.862 1.00 98.00 84 GLU A C 1
ATOM 660 O O . GLU A 1 84 ? 5.265 -12.264 -11.731 1.00 98.00 84 GLU A O 1
ATOM 665 N N . VAL A 1 85 ? 4.101 -10.952 -13.138 1.00 97.31 85 VAL A N 1
ATOM 666 C CA . VAL A 1 85 ? 3.811 -9.913 -12.139 1.00 97.31 85 VAL A CA 1
ATOM 667 C C . VAL A 1 85 ? 2.977 -10.481 -10.990 1.00 97.31 85 VAL A C 1
ATOM 669 O O . VAL A 1 85 ? 3.268 -10.201 -9.821 1.00 97.31 85 VAL A O 1
ATOM 672 N N . TYR A 1 86 ? 1.968 -11.302 -11.292 1.00 96.88 86 TYR A N 1
ATOM 673 C CA . TYR A 1 86 ? 1.125 -11.930 -10.278 1.00 96.88 86 TYR A CA 1
ATOM 674 C C . TYR A 1 86 ? 1.920 -12.875 -9.369 1.00 96.88 86 TYR A C 1
ATOM 676 O O . TYR A 1 86 ? 1.775 -12.808 -8.143 1.00 96.88 86 TYR A O 1
ATOM 684 N N . ASP A 1 87 ? 2.801 -13.700 -9.932 1.00 96.81 87 ASP A N 1
ATOM 685 C CA . ASP A 1 87 ? 3.644 -14.615 -9.158 1.00 96.81 87 ASP A CA 1
ATOM 686 C C . ASP A 1 87 ? 4.624 -13.867 -8.244 1.00 96.81 87 ASP A C 1
ATOM 688 O O . ASP A 1 87 ? 4.790 -14.225 -7.064 1.00 96.81 87 ASP A O 1
ATOM 692 N N . SER A 1 88 ? 5.221 -12.781 -8.748 1.00 97.69 88 SER A N 1
ATOM 693 C CA . SER A 1 88 ? 6.065 -11.877 -7.959 1.00 97.69 88 SER A CA 1
ATOM 694 C C . SER A 1 88 ? 5.281 -11.260 -6.793 1.00 97.69 88 SER A C 1
ATOM 696 O O . SER A 1 88 ? 5.672 -11.393 -5.623 1.00 97.69 88 SER A O 1
ATOM 698 N N . PHE A 1 89 ? 4.112 -10.679 -7.082 1.00 96.38 89 PHE A N 1
ATOM 699 C CA . PHE A 1 89 ? 3.220 -10.088 -6.085 1.00 96.38 89 PHE A CA 1
ATOM 700 C C . PHE A 1 89 ? 2.791 -11.102 -5.015 1.00 96.38 89 PHE A C 1
ATOM 702 O O . PHE A 1 89 ? 2.926 -10.840 -3.816 1.00 96.38 89 PHE A O 1
ATOM 709 N N . LYS A 1 90 ? 2.307 -12.281 -5.421 1.00 95.81 90 LYS A N 1
ATOM 710 C CA . LYS A 1 90 ? 1.838 -13.338 -4.512 1.00 95.81 90 LYS A CA 1
ATOM 711 C C . LYS A 1 90 ? 2.958 -13.817 -3.591 1.00 95.81 90 LYS A C 1
ATOM 713 O O . LYS A 1 90 ? 2.741 -14.015 -2.389 1.00 95.81 90 LYS A O 1
ATOM 718 N N . THR A 1 91 ? 4.168 -13.956 -4.131 1.00 97.62 91 THR A N 1
ATOM 719 C CA . THR A 1 91 ? 5.355 -14.332 -3.357 1.00 97.62 91 THR A CA 1
ATOM 720 C C . THR A 1 91 ? 5.704 -13.272 -2.316 1.00 97.62 91 THR A C 1
ATOM 722 O O . THR A 1 91 ? 5.891 -13.615 -1.141 1.00 97.62 91 THR A O 1
ATOM 725 N N . ALA A 1 92 ? 5.753 -11.998 -2.714 1.00 98.06 92 ALA A N 1
ATOM 726 C CA . ALA A 1 92 ? 6.028 -10.884 -1.810 1.00 98.06 92 ALA A CA 1
ATOM 727 C C . ALA A 1 92 ? 4.960 -10.776 -0.710 1.00 98.06 92 ALA A C 1
ATOM 729 O O . ALA A 1 92 ? 5.299 -10.741 0.475 1.00 98.06 92 ALA A O 1
ATOM 730 N N . ARG A 1 93 ? 3.674 -10.846 -1.078 1.00 96.50 93 ARG A N 1
ATOM 731 C CA . ARG A 1 93 ? 2.540 -10.810 -0.142 1.00 96.50 93 ARG A CA 1
ATOM 732 C C . ARG A 1 93 ? 2.619 -11.916 0.907 1.00 96.50 93 ARG A C 1
ATOM 734 O O . ARG A 1 93 ? 2.443 -11.642 2.091 1.00 96.50 93 ARG A O 1
ATOM 741 N N . ARG A 1 94 ? 2.915 -13.158 0.505 1.00 97.12 94 ARG A N 1
ATOM 742 C CA . ARG A 1 94 ? 3.047 -14.287 1.444 1.00 97.12 94 ARG A CA 1
ATOM 743 C C . ARG A 1 94 ? 4.193 -14.078 2.434 1.00 97.12 94 ARG A C 1
ATOM 745 O O . ARG A 1 94 ? 4.044 -14.391 3.613 1.00 97.12 94 ARG A O 1
ATOM 752 N N . ARG A 1 95 ? 5.342 -13.579 1.965 1.00 98.19 95 ARG A N 1
ATOM 753 C CA . ARG A 1 95 ? 6.491 -13.274 2.836 1.00 98.19 95 ARG A CA 1
ATOM 754 C C . ARG A 1 95 ? 6.145 -12.156 3.820 1.00 98.19 95 ARG A C 1
ATOM 756 O O . ARG A 1 95 ? 6.379 -12.329 5.012 1.00 98.19 95 ARG A O 1
ATOM 763 N N . GLY A 1 96 ? 5.534 -11.078 3.327 1.00 98.12 96 GLY A N 1
ATOM 764 C CA . GLY A 1 96 ? 5.096 -9.944 4.140 1.00 98.12 96 GLY A CA 1
ATOM 765 C C . GLY A 1 96 ? 4.087 -10.342 5.214 1.00 98.12 96 GLY A C 1
ATOM 766 O O . GLY A 1 96 ? 4.289 -10.010 6.373 1.00 98.12 96 GLY A O 1
ATOM 767 N N . ALA A 1 97 ? 3.064 -11.130 4.868 1.00 97.44 97 ALA A N 1
ATOM 768 C CA . ALA A 1 97 ? 2.060 -11.594 5.830 1.00 97.44 97 ALA A CA 1
ATOM 769 C C . ALA A 1 97 ? 2.678 -12.418 6.972 1.00 97.44 97 ALA A C 1
ATOM 771 O O . ALA A 1 97 ? 2.403 -12.158 8.139 1.00 97.44 97 ALA A O 1
ATOM 772 N N . ARG A 1 98 ? 3.569 -13.366 6.643 1.00 97.88 98 ARG A N 1
ATOM 773 C CA . ARG A 1 98 ? 4.272 -14.177 7.652 1.00 97.88 98 ARG A CA 1
ATOM 774 C C . ARG A 1 98 ? 5.156 -13.334 8.569 1.00 97.88 98 ARG A C 1
ATOM 776 O O . ARG A 1 98 ? 5.260 -13.630 9.752 1.00 97.88 98 ARG A O 1
ATOM 783 N N . TRP A 1 99 ? 5.819 -12.316 8.022 1.00 98.12 99 TRP A N 1
ATOM 784 C CA . TRP A 1 99 ? 6.604 -11.387 8.828 1.00 98.12 99 TRP A CA 1
ATOM 785 C C . TRP A 1 99 ? 5.706 -10.518 9.717 1.00 98.12 99 TRP A C 1
ATOM 787 O O . TRP A 1 99 ? 5.979 -10.384 10.907 1.00 98.12 99 TRP A O 1
ATOM 797 N N . GLY A 1 100 ? 4.618 -9.973 9.169 1.00 98.12 100 GLY A N 1
ATOM 798 C CA . GLY A 1 100 ? 3.660 -9.131 9.891 1.00 98.12 100 GLY A CA 1
ATOM 799 C C . GLY A 1 100 ? 3.025 -9.835 11.091 1.00 98.12 100 GLY A C 1
ATOM 800 O O . GLY A 1 100 ? 2.883 -9.225 12.149 1.00 98.12 100 GLY A O 1
ATOM 801 N N . GLU A 1 101 ? 2.730 -11.133 10.962 1.00 97.94 101 GLU A N 1
ATOM 802 C CA . GLU A 1 101 ? 2.192 -11.960 12.051 1.00 97.94 101 GLU A CA 1
ATOM 803 C C . GLU A 1 101 ? 3.110 -11.960 13.286 1.00 97.94 101 GLU A C 1
ATOM 805 O O . GLU A 1 101 ? 2.648 -11.745 14.406 1.00 97.94 101 GLU A O 1
ATOM 810 N N . ILE A 1 102 ? 4.419 -12.142 13.086 1.00 97.50 102 ILE A N 1
ATOM 811 C CA . ILE A 1 102 ? 5.396 -12.235 14.185 1.00 97.50 102 ILE A CA 1
ATOM 812 C C . ILE A 1 102 ? 5.976 -10.884 14.620 1.00 97.50 102 ILE A C 1
ATOM 814 O O . ILE A 1 102 ? 6.652 -10.819 15.644 1.00 97.50 102 ILE A O 1
ATOM 818 N N . SER A 1 103 ? 5.749 -9.822 13.845 1.00 97.75 103 SER A N 1
ATOM 819 C CA . SER A 1 103 ? 6.267 -8.480 14.122 1.00 97.75 103 SER A CA 1
ATOM 820 C C . SER A 1 103 ? 5.147 -7.553 14.590 1.00 97.75 103 SER A C 1
ATOM 822 O O . SER A 1 103 ? 4.867 -7.487 15.785 1.00 97.75 103 SER A O 1
ATOM 824 N N . GLU A 1 104 ? 4.485 -6.857 13.671 1.00 95.88 104 GLU A N 1
ATOM 825 C CA . GLU A 1 104 ? 3.495 -5.817 13.960 1.00 95.88 104 GLU A CA 1
ATOM 826 C C . GLU A 1 104 ? 2.284 -6.351 14.728 1.00 95.88 104 GLU A C 1
ATOM 828 O O . GLU A 1 104 ? 1.897 -5.770 15.743 1.00 95.88 104 GLU A O 1
ATOM 833 N N . GLN A 1 105 ? 1.709 -7.477 14.291 1.00 97.31 105 GLN A N 1
ATOM 834 C CA . GLN A 1 105 ? 0.528 -8.049 14.939 1.00 97.31 105 GLN A CA 1
ATOM 835 C C . GLN A 1 105 ? 0.855 -8.540 16.353 1.00 97.31 105 GLN A C 1
ATOM 837 O O . GLN A 1 105 ? 0.126 -8.227 17.298 1.00 97.31 105 GLN A O 1
ATOM 842 N N . ALA A 1 106 ? 1.965 -9.266 16.513 1.00 96.56 106 ALA A N 1
ATOM 843 C CA . ALA A 1 106 ? 2.430 -9.731 17.816 1.00 96.56 106 ALA A CA 1
ATOM 844 C C . ALA A 1 106 ? 2.748 -8.560 18.762 1.00 96.56 106 ALA A C 1
ATOM 846 O O . ALA A 1 106 ? 2.330 -8.570 19.923 1.00 96.56 106 ALA A O 1
ATOM 847 N N . PHE A 1 107 ? 3.430 -7.523 18.267 1.00 96.12 107 PHE A N 1
ATOM 848 C CA . PHE A 1 107 ? 3.739 -6.327 19.047 1.00 96.12 107 PHE A CA 1
ATOM 849 C C . PHE A 1 107 ? 2.469 -5.582 19.479 1.00 96.12 107 PHE A C 1
ATOM 851 O O . PHE A 1 107 ? 2.322 -5.257 20.659 1.00 96.12 107 PHE A O 1
ATOM 858 N N . ALA A 1 108 ? 1.528 -5.347 18.559 1.00 95.25 108 ALA A N 1
ATOM 859 C CA . ALA A 1 108 ? 0.266 -4.674 18.863 1.00 95.25 108 ALA A CA 1
ATOM 860 C C . ALA A 1 108 ? -0.556 -5.449 19.906 1.00 95.25 108 ALA A C 1
ATOM 862 O O . ALA A 1 108 ? -1.063 -4.849 20.858 1.00 95.25 108 ALA A O 1
ATOM 863 N N . ALA A 1 109 ? -0.631 -6.778 19.776 1.00 95.12 109 ALA A N 1
ATOM 864 C CA . ALA A 1 109 ? -1.294 -7.641 20.751 1.00 95.12 109 ALA A CA 1
ATOM 865 C C . ALA A 1 109 ? -0.625 -7.561 22.134 1.00 95.12 109 ALA A C 1
ATOM 867 O O . ALA A 1 109 ? -1.314 -7.398 23.139 1.00 95.12 109 ALA A O 1
ATOM 868 N N . ALA A 1 110 ? 0.711 -7.595 22.197 1.00 95.00 110 ALA A N 1
ATOM 869 C CA . ALA A 1 110 ? 1.444 -7.477 23.457 1.00 95.00 110 ALA A CA 1
ATOM 870 C C . ALA A 1 110 ? 1.237 -6.109 24.133 1.00 95.00 110 ALA A C 1
ATOM 872 O O . ALA A 1 110 ? 1.085 -6.024 25.352 1.00 95.00 110 ALA A O 1
ATOM 873 N N . ARG A 1 111 ? 1.193 -5.019 23.357 1.00 94.25 111 ARG A N 1
ATOM 874 C CA . ARG A 1 111 ? 0.963 -3.667 23.894 1.00 94.25 111 ARG A CA 1
ATOM 875 C C . ARG A 1 111 ? -0.445 -3.475 24.447 1.00 94.25 111 ARG A C 1
ATOM 877 O O . ARG A 1 111 ? -0.591 -2.707 25.401 1.00 94.25 111 ARG A O 1
ATOM 884 N N . ALA A 1 112 ? -1.434 -4.198 23.924 1.00 93.06 112 ALA A N 1
ATOM 885 C CA . ALA A 1 112 ? -2.805 -4.145 24.421 1.00 93.06 112 ALA A CA 1
ATOM 886 C C . ALA A 1 112 ? -2.930 -4.562 25.900 1.00 93.06 112 ALA A C 1
ATOM 888 O O . ALA A 1 112 ? -3.847 -4.102 26.566 1.00 93.06 112 ALA A O 1
ATOM 889 N N . PHE A 1 113 ? -1.987 -5.337 26.456 1.00 90.88 113 PHE A N 1
ATOM 890 C CA . PHE A 1 113 ? -1.971 -5.644 27.895 1.00 90.88 113 PHE A CA 1
ATOM 891 C C . PHE A 1 113 ? -1.645 -4.432 28.781 1.00 90.88 113 PHE A C 1
ATOM 893 O O . PHE A 1 113 ? -2.028 -4.403 29.945 1.00 90.88 113 PHE A O 1
ATOM 900 N N . SER A 1 114 ? -0.912 -3.445 28.254 1.00 85.00 114 SER A N 1
ATOM 901 C CA . SER A 1 114 ? -0.476 -2.255 29.009 1.00 85.00 114 SER A CA 1
ATOM 902 C C . SER A 1 114 ? -1.443 -1.076 28.903 1.00 85.00 114 SER A C 1
ATOM 904 O O . SER A 1 114 ? -1.475 -0.206 29.768 1.00 85.00 114 SER A O 1
ATOM 906 N N . THR A 1 115 ? -2.228 -1.038 27.831 1.00 69.12 115 THR A N 1
ATOM 907 C CA . THR A 1 115 ? -3.255 -0.029 27.596 1.00 69.12 115 THR A CA 1
ATOM 908 C C . THR A 1 115 ? -4.598 -0.676 27.893 1.00 69.12 115 THR A C 1
ATOM 910 O O . THR A 1 115 ? -5.086 -1.409 27.040 1.00 69.12 115 THR A O 1
ATOM 913 N N . ASN A 1 116 ? -5.170 -0.440 29.080 1.00 52.66 116 ASN A N 1
ATOM 914 C CA . ASN A 1 116 ? -6.531 -0.879 29.415 1.00 52.66 116 ASN A CA 1
ATOM 915 C C . ASN A 1 116 ? -7.491 -0.467 28.284 1.00 52.66 116 ASN A C 1
ATOM 917 O O . ASN A 1 116 ? -7.836 0.709 28.166 1.00 52.66 116 ASN A O 1
ATOM 921 N N . ARG A 1 117 ? -7.880 -1.427 27.447 1.00 53.94 117 ARG A N 1
ATOM 922 C CA . ARG A 1 117 ? -9.048 -1.349 26.574 1.00 53.94 117 ARG A CA 1
ATOM 923 C C . ARG A 1 117 ? -10.130 -2.231 27.161 1.00 53.94 117 ARG A C 1
ATOM 925 O O . ARG A 1 117 ? -9.772 -3.341 27.613 1.00 53.94 117 ARG A O 1
#

Sequence (117 aa):
MGVNLSLWNDLDDRERAIIQESATAESLTMRSEFEHNNAMALERLIETTDVKLRRFSDPVLKRMAEISEQVLAEVAASDSFTAEVYDSFKTARRRGARWGEISEQAFAAARAFSTNR

pLDDT: mean 95.59, std 6.55, range [52.66, 98.5]

Secondary structure (DSSP, 8-state):
----HHHHHHS-HHHHHHHHHHHHHHHHHHHHHHHHHHHHHHHHHHHHS-----PPPHHHHHHHHHHHHHHHHHHHTS-HHHHHHHHHHHHHHHHHHHHHIIIIIHHHHHHHTTS--

Foldseek 3Di:
DDDDPVVLVPDDPVRNVVVVVVVVVCVVVVVVVCVVVVVVVVVCCVPPHPDDDDDDDPVVVVVVVVVVVVVLVVQLVPDVVSVVVSVVVVVVVVVVVVVCVVPVVVVVVVCCVVDPD

Radius of gyration: 20.97 Å; chains: 1; bounding box: 46×32×54 Å